Protein AF-X1L770-F1 (afdb_monomer_lite)

Radius of gyration: 14.14 Å; chains: 1; bounding box: 29×17×39 Å

Organism: NCBI:txid412755

Sequence (67 aa):
SIFAAREKEWEKVKILVEAEIVWTILGTIVIGYWLIFASGPVLGWLFFIILTAFAVAFIFFYYQQEK

Secondary structure (DSSP, 8-state):
-HHHHH---HHHHHHHHHHHHHHHHHHHHHHHHHHHHS---THHHHHHHHHHHHHHHHHHHHHHHH-

Structure (mmCIF, N/CA/C/O backbone):
data_AF-X1L770-F1
#
_entry.id   AF-X1L770-F1
#
loop_
_atom_site.group_PDB
_atom_site.id
_atom_site.type_symbol
_atom_site.label_atom_id
_atom_site.label_alt_id
_atom_site.label_comp_id
_atom_site.label_asym_id
_atom_site.label_entity_id
_atom_site.label_seq_id
_atom_site.pdbx_PDB_ins_code
_atom_site.Cartn_x
_atom_site.Cartn_y
_atom_site.Cartn_z
_atom_site.occupancy
_atom_site.B_iso_or_equiv
_atom_site.auth_seq_id
_atom_site.auth_comp_id
_atom_site.auth_asym_id
_atom_site.auth_atom_id
_atom_site.pdbx_PDB_model_num
ATOM 1 N N . SER A 1 1 ? -8.948 6.800 5.535 1.00 64.12 1 SER A N 1
ATOM 2 C CA . SER A 1 1 ? -9.568 7.499 4.389 1.00 64.12 1 SER A CA 1
ATOM 3 C C . SER A 1 1 ? -10.628 8.484 4.890 1.00 64.12 1 SER A C 1
ATOM 5 O O . SER A 1 1 ? -10.990 8.424 6.062 1.00 64.12 1 SER A O 1
ATOM 7 N N . ILE A 1 2 ? -11.139 9.388 4.040 1.00 74.75 2 ILE A N 1
ATOM 8 C CA . ILE A 1 2 ? -12.230 10.322 4.405 1.00 74.75 2 ILE A CA 1
ATOM 9 C C . ILE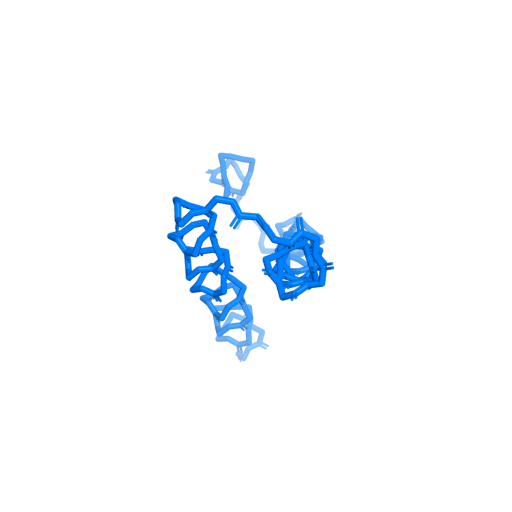 A 1 2 ? -13.479 9.582 4.909 1.00 74.75 2 ILE A C 1
ATOM 11 O O . ILE A 1 2 ? -14.152 10.063 5.814 1.00 74.75 2 ILE A O 1
ATOM 15 N N . PHE A 1 3 ? -13.763 8.397 4.363 1.00 70.81 3 PHE A N 1
ATOM 16 C CA . PHE A 1 3 ? -14.890 7.569 4.790 1.00 70.81 3 PHE A CA 1
ATOM 17 C C . PHE A 1 3 ? -14.712 7.047 6.221 1.00 70.81 3 PHE A C 1
ATOM 19 O O . PHE A 1 3 ? -15.651 7.116 7.005 1.00 70.81 3 PHE A O 1
ATOM 26 N N . ALA A 1 4 ? -13.494 6.639 6.594 1.00 72.38 4 ALA A N 1
ATOM 27 C CA . ALA A 1 4 ? -13.173 6.245 7.967 1.00 72.38 4 ALA A CA 1
ATOM 28 C C . ALA A 1 4 ? -13.275 7.415 8.963 1.00 72.38 4 ALA A C 1
ATOM 30 O O . ALA A 1 4 ? -13.666 7.216 10.102 1.00 72.38 4 ALA A O 1
ATOM 31 N N . ALA A 1 5 ? -12.963 8.647 8.545 1.00 76.19 5 ALA A N 1
ATOM 32 C CA . ALA A 1 5 ? -13.019 9.817 9.428 1.00 76.19 5 ALA A CA 1
ATOM 33 C C . ALA A 1 5 ? -14.453 10.240 9.806 1.00 76.19 5 ALA A C 1
ATOM 35 O O . ALA A 1 5 ? -14.636 11.031 10.732 1.00 76.19 5 ALA A O 1
ATOM 36 N N . ARG A 1 6 ? -15.466 9.751 9.077 1.00 77.19 6 ARG A N 1
ATOM 37 C CA . ARG A 1 6 ? -16.878 10.072 9.327 1.00 77.19 6 ARG A CA 1
ATOM 38 C C . ARG A 1 6 ? -17.520 9.165 10.373 1.00 77.19 6 ARG A C 1
ATOM 40 O O . ARG A 1 6 ? -18.435 9.631 11.039 1.00 77.19 6 ARG A O 1
ATOM 47 N N . GLU A 1 7 ? -17.013 7.944 10.546 1.00 81.69 7 GLU A N 1
ATOM 48 C CA . GLU A 1 7 ? -17.562 6.969 11.488 1.00 81.69 7 GLU A CA 1
ATOM 49 C C . GLU A 1 7 ? -16.658 6.768 12.699 1.00 81.69 7 GLU A C 1
ATOM 51 O O . GLU A 1 7 ? -15.453 6.569 12.585 1.00 81.69 7 GLU A O 1
ATOM 56 N N . LYS A 1 8 ? -17.267 6.828 13.888 1.00 77.19 8 LYS A N 1
ATOM 57 C CA . LYS A 1 8 ? -16.563 6.679 15.172 1.00 77.19 8 LYS A CA 1
ATOM 58 C C . LYS A 1 8 ? -16.518 5.235 15.669 1.00 77.19 8 LYS A C 1
ATOM 60 O O . LYS A 1 8 ? -15.730 4.924 16.554 1.00 77.19 8 LYS A O 1
ATOM 65 N N . GLU A 1 9 ? -17.373 4.370 15.129 1.00 83.62 9 GLU A N 1
ATOM 66 C CA . GLU A 1 9 ? -17.437 2.958 15.500 1.00 83.62 9 GLU A CA 1
ATOM 67 C C . GLU A 1 9 ? -16.395 2.162 14.716 1.00 83.62 9 GLU A C 1
ATOM 69 O O . GLU A 1 9 ? -16.476 2.042 13.492 1.00 83.62 9 GLU A O 1
ATOM 74 N N . TRP A 1 10 ? -15.434 1.585 15.439 1.00 82.31 10 TRP A N 1
ATOM 75 C CA . TRP A 1 10 ? -14.360 0.791 14.848 1.00 82.31 10 TRP A CA 1
ATOM 76 C C . TRP A 1 10 ? -14.886 -0.376 14.004 1.00 82.31 10 TRP A C 1
ATOM 78 O O . TRP A 1 10 ? -14.370 -0.601 12.917 1.00 82.31 10 TRP A O 1
ATOM 88 N N . GLU A 1 11 ? -15.960 -1.055 14.424 1.00 84.06 11 GLU A N 1
ATOM 89 C CA . GLU A 1 11 ? -16.529 -2.182 13.668 1.00 84.06 11 GLU A CA 1
ATOM 90 C C . GLU A 1 11 ? -16.964 -1.802 12.245 1.00 84.06 11 GLU A C 1
ATOM 92 O O . GLU A 1 11 ? -16.728 -2.557 11.303 1.00 84.06 11 GLU A O 1
ATOM 97 N N . LYS A 1 12 ? -17.533 -0.604 12.057 1.00 82.06 12 LYS A N 1
ATOM 98 C CA . LYS A 1 12 ? -17.930 -0.106 10.729 1.00 82.06 12 LYS A CA 1
ATOM 99 C C . LYS A 1 12 ? -16.726 0.288 9.875 1.00 82.06 12 LYS A C 1
ATOM 101 O O . LYS A 1 12 ? -16.763 0.174 8.652 1.00 82.06 12 LYS A O 1
ATOM 106 N N . VAL A 1 13 ? -15.658 0.755 10.517 1.00 86.81 13 VAL A N 1
ATOM 107 C CA . VAL A 1 13 ? -14.414 1.180 9.862 1.00 86.81 13 VAL A CA 1
ATOM 108 C C . VAL A 1 13 ? -13.514 -0.018 9.536 1.00 86.81 13 VAL A C 1
ATOM 110 O O . VAL A 1 13 ? -12.767 0.039 8.561 1.00 86.81 13 VAL A O 1
ATOM 113 N N . LYS A 1 14 ? -13.620 -1.120 10.287 1.00 87.81 14 LYS A N 1
ATOM 114 C CA . LYS A 1 14 ? -12.782 -2.319 10.157 1.00 87.81 14 LYS A CA 1
ATOM 115 C C . LYS A 1 14 ? -12.789 -2.883 8.737 1.00 87.81 14 LYS A C 1
ATOM 117 O O . LYS A 1 14 ? -11.730 -3.001 8.130 1.00 87.81 14 LYS A O 1
ATOM 122 N N . ILE A 1 15 ? -13.977 -3.125 8.177 1.00 89.25 15 ILE A N 1
ATOM 123 C CA . ILE A 1 15 ? -14.142 -3.671 6.815 1.00 89.25 15 ILE A CA 1
ATOM 124 C C . ILE A 1 15 ? -13.498 -2.750 5.771 1.00 89.25 15 ILE A C 1
ATOM 126 O O . ILE A 1 15 ? -12.871 -3.206 4.816 1.00 89.25 15 ILE A O 1
ATOM 130 N N . LEU A 1 16 ? -13.630 -1.435 5.956 1.00 90.38 16 LEU A N 1
ATOM 131 C CA . LEU A 1 16 ? -13.028 -0.454 5.062 1.00 90.38 16 LEU A CA 1
ATOM 132 C C . LEU A 1 16 ? -11.496 -0.486 5.150 1.00 90.38 16 LEU A C 1
ATOM 134 O O . LEU A 1 16 ? -10.833 -0.429 4.120 1.00 90.38 16 LEU A O 1
ATOM 138 N N . VAL A 1 17 ? -10.929 -0.594 6.354 1.00 90.44 17 VAL A N 1
ATOM 139 C CA . VAL A 1 17 ? -9.473 -0.700 6.545 1.00 90.44 17 VAL A CA 1
ATOM 140 C C . VAL A 1 17 ? -8.938 -2.003 5.952 1.00 90.44 17 VAL A C 1
ATOM 142 O O . VAL A 1 17 ? -7.925 -1.970 5.261 1.00 90.44 17 VAL A O 1
ATOM 145 N N . GLU A 1 18 ? -9.627 -3.129 6.143 1.00 91.25 18 GLU A N 1
ATOM 146 C CA . GLU A 1 18 ? -9.270 -4.409 5.515 1.00 91.25 18 GLU A CA 1
ATOM 147 C C . GLU A 1 18 ? -9.268 -4.304 3.982 1.00 91.25 18 GLU A C 1
ATOM 149 O O . GLU A 1 18 ? -8.318 -4.742 3.331 1.00 91.25 18 GLU A O 1
ATOM 154 N N . ALA A 1 19 ? -10.279 -3.654 3.397 1.00 92.88 19 ALA A N 1
ATOM 155 C CA . ALA A 1 19 ? -10.334 -3.411 1.958 1.00 92.88 19 ALA A CA 1
ATOM 156 C C . ALA A 1 19 ? -9.178 -2.517 1.468 1.00 92.88 19 ALA A C 1
ATOM 158 O O . ALA A 1 19 ? -8.569 -2.810 0.438 1.00 92.88 19 ALA A O 1
ATOM 159 N N . GLU A 1 20 ? -8.834 -1.460 2.210 1.00 92.38 20 GLU A N 1
ATOM 160 C CA . GLU A 1 20 ? -7.699 -0.575 1.902 1.00 92.38 20 GLU A CA 1
ATOM 161 C C . GLU A 1 20 ? -6.357 -1.319 1.999 1.00 92.38 20 GLU A C 1
ATOM 163 O O . GLU A 1 20 ? -5.488 -1.125 1.148 1.00 92.38 20 GLU A O 1
ATOM 168 N N . ILE A 1 21 ? -6.190 -2.225 2.971 1.00 93.75 21 ILE A N 1
ATOM 169 C CA . ILE A 1 21 ? -5.009 -3.098 3.081 1.00 93.75 21 ILE A CA 1
ATOM 170 C C . ILE A 1 21 ? -4.897 -3.993 1.845 1.00 93.75 21 ILE A C 1
ATOM 172 O O . ILE A 1 21 ? -3.853 -4.021 1.193 1.00 93.75 21 ILE A O 1
ATOM 176 N N . VAL A 1 22 ? -5.973 -4.698 1.484 1.00 95.25 22 VAL A N 1
ATOM 177 C CA . VAL A 1 22 ? -5.978 -5.581 0.307 1.00 95.25 22 VAL A CA 1
ATOM 178 C C . VAL A 1 22 ? -5.657 -4.785 -0.958 1.00 95.25 22 VAL A C 1
ATOM 180 O O . VAL A 1 22 ? -4.801 -5.190 -1.747 1.00 95.25 22 VAL A O 1
ATOM 183 N N . TRP A 1 23 ? -6.291 -3.625 -1.137 1.00 93.75 23 TRP A N 1
ATOM 184 C CA . TRP A 1 23 ? -6.092 -2.793 -2.319 1.00 93.75 23 TRP A CA 1
ATOM 185 C C . TRP A 1 23 ? -4.677 -2.214 -2.408 1.00 93.75 23 TRP A C 1
ATOM 187 O O . TRP A 1 23 ? -4.067 -2.238 -3.478 1.00 93.75 23 TRP A O 1
ATOM 197 N N . THR A 1 24 ? -4.115 -1.738 -1.296 1.00 94.62 24 THR A N 1
ATOM 198 C CA . THR A 1 24 ? -2.749 -1.190 -1.272 1.00 94.62 24 THR A CA 1
ATOM 199 C C . THR A 1 24 ? -1.690 -2.266 -1.507 1.00 94.62 24 THR A C 1
ATOM 201 O O . THR A 1 24 ? -0.732 -2.011 -2.244 1.00 94.62 24 THR A O 1
ATOM 204 N N . ILE A 1 25 ? -1.874 -3.484 -0.984 1.00 95.69 25 ILE A N 1
ATOM 205 C CA . ILE A 1 25 ? -0.993 -4.627 -1.278 1.00 95.69 25 ILE A CA 1
ATOM 206 C C . ILE A 1 25 ? -1.057 -4.984 -2.767 1.00 95.69 25 ILE A C 1
ATOM 208 O O . ILE A 1 25 ? -0.017 -5.080 -3.422 1.00 95.69 25 ILE A O 1
ATOM 212 N N . LEU A 1 26 ? -2.262 -5.139 -3.323 1.00 96.50 26 LEU A N 1
ATOM 213 C CA . LEU A 1 26 ? -2.438 -5.465 -4.740 1.00 96.50 26 LEU A CA 1
ATOM 214 C C . LEU A 1 26 ? -1.844 -4.379 -5.643 1.00 96.50 26 LEU A C 1
ATOM 216 O O . LEU A 1 26 ? -1.093 -4.697 -6.564 1.00 96.50 26 LEU A O 1
ATOM 220 N N . GLY A 1 27 ? -2.111 -3.104 -5.351 1.00 94.56 27 GLY A N 1
ATOM 221 C CA . GLY A 1 27 ? -1.542 -1.978 -6.091 1.00 94.56 27 GLY A CA 1
ATOM 2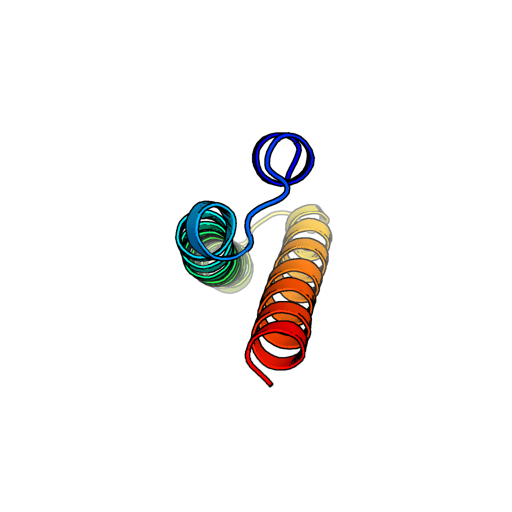22 C C . GLY A 1 27 ? -0.013 -1.963 -6.051 1.00 94.56 27 GLY A C 1
ATOM 223 O O . GLY A 1 27 ? 0.626 -1.736 -7.079 1.00 94.56 27 GLY A O 1
ATOM 224 N N . THR A 1 28 ? 0.578 -2.285 -4.897 1.00 95.81 28 THR A N 1
ATOM 225 C CA . THR A 1 28 ? 2.035 -2.416 -4.743 1.00 95.81 28 THR A CA 1
ATOM 226 C C . THR A 1 28 ? 2.591 -3.532 -5.630 1.00 95.81 28 THR A C 1
ATOM 228 O O . THR A 1 28 ? 3.564 -3.309 -6.351 1.00 95.81 28 THR A O 1
ATOM 231 N N . ILE A 1 29 ? 1.958 -4.711 -5.641 1.00 96.31 29 ILE A N 1
ATOM 232 C CA . ILE A 1 29 ? 2.376 -5.849 -6.479 1.00 96.31 29 ILE A CA 1
ATOM 233 C C . ILE A 1 29 ? 2.271 -5.500 -7.968 1.00 96.31 29 ILE A C 1
ATOM 235 O O . ILE A 1 29 ? 3.208 -5.754 -8.724 1.00 96.31 29 ILE A O 1
ATOM 239 N N . VAL A 1 30 ? 1.161 -4.890 -8.393 1.00 95.81 30 VAL A N 1
ATOM 240 C CA . VAL A 1 30 ? 0.925 -4.514 -9.796 1.00 95.81 30 VAL A CA 1
ATOM 241 C C . VAL A 1 30 ? 1.954 -3.492 -10.278 1.00 95.81 30 VAL A C 1
ATOM 243 O O . VAL A 1 30 ? 2.555 -3.685 -11.336 1.00 95.81 30 VAL A O 1
ATOM 246 N N . ILE A 1 31 ? 2.207 -2.431 -9.502 1.00 95.12 31 ILE A N 1
ATOM 247 C CA . ILE A 1 31 ? 3.237 -1.445 -9.853 1.00 95.12 31 ILE A CA 1
ATOM 248 C C . ILE A 1 31 ? 4.630 -2.078 -9.849 1.00 95.12 31 ILE A C 1
ATOM 250 O O . ILE A 1 31 ? 5.410 -1.813 -10.762 1.00 95.12 31 ILE A O 1
ATOM 254 N N . GLY A 1 32 ? 4.942 -2.928 -8.867 1.00 95.38 32 GLY A N 1
ATOM 255 C CA . GLY A 1 32 ? 6.225 -3.627 -8.808 1.00 95.38 32 GLY A CA 1
ATOM 256 C C . GLY A 1 32 ? 6.451 -4.500 -10.042 1.00 95.38 32 GLY A C 1
ATOM 257 O O . GLY A 1 32 ? 7.510 -4.435 -10.665 1.00 95.38 32 GLY A O 1
ATOM 258 N N . TYR A 1 33 ? 5.427 -5.249 -10.458 1.00 95.50 33 TYR A N 1
ATOM 259 C CA . TYR A 1 33 ? 5.470 -6.044 -11.681 1.00 95.50 33 TYR A CA 1
ATOM 260 C C . TYR A 1 33 ? 5.706 -5.169 -12.919 1.00 95.50 33 TYR A C 1
ATOM 262 O O . TYR A 1 33 ? 6.586 -5.459 -13.728 1.00 95.50 33 TYR A O 1
ATOM 270 N N . TRP A 1 34 ? 4.966 -4.068 -13.050 1.00 94.88 34 TRP A N 1
ATOM 271 C CA . TRP A 1 34 ? 5.111 -3.148 -14.177 1.00 94.88 34 TRP A CA 1
ATOM 272 C C . TRP A 1 34 ? 6.507 -2.507 -14.249 1.00 94.88 34 TRP A C 1
ATOM 274 O O . TRP A 1 34 ? 7.094 -2.412 -15.328 1.00 94.88 34 TRP A O 1
ATOM 284 N N . LEU A 1 35 ? 7.082 -2.123 -13.108 1.00 96.00 35 LEU A N 1
ATOM 285 C CA . LEU A 1 35 ? 8.424 -1.537 -13.050 1.00 96.00 35 LEU A CA 1
ATOM 286 C C . LEU A 1 35 ? 9.519 -2.536 -13.424 1.00 96.00 35 LEU A C 1
ATOM 288 O O . LEU A 1 35 ? 10.441 -2.180 -14.155 1.00 96.00 35 LEU A O 1
ATOM 292 N N . ILE A 1 36 ? 9.413 -3.775 -12.942 1.00 95.12 36 ILE A N 1
ATOM 293 C CA . ILE A 1 36 ? 10.448 -4.798 -13.127 1.00 95.12 36 ILE A CA 1
ATOM 294 C C . ILE A 1 36 ? 10.365 -5.432 -14.520 1.00 95.12 36 ILE A C 1
ATOM 296 O O . ILE A 1 36 ? 11.392 -5.620 -15.169 1.00 95.12 36 ILE A O 1
ATOM 300 N N . PHE A 1 37 ? 9.159 -5.760 -14.988 1.00 95.12 37 PHE A N 1
ATOM 301 C CA . PHE A 1 37 ? 8.969 -6.592 -16.182 1.00 95.12 37 PHE A CA 1
ATOM 302 C C . PHE A 1 37 ? 8.501 -5.824 -17.419 1.00 95.12 37 PHE A C 1
ATOM 304 O O . PHE A 1 37 ? 8.677 -6.318 -18.529 1.00 95.12 37 PHE A O 1
ATOM 311 N N . ALA A 1 38 ? 7.928 -4.629 -17.258 1.00 92.25 38 ALA A N 1
ATOM 312 C CA . ALA A 1 38 ? 7.403 -3.830 -18.370 1.00 92.25 38 ALA A CA 1
ATOM 313 C C . ALA A 1 38 ? 8.146 -2.497 -18.563 1.00 92.25 38 ALA A C 1
ATOM 315 O O . ALA A 1 38 ? 7.641 -1.604 -19.242 1.00 92.25 38 ALA A O 1
ATOM 316 N N . SER A 1 39 ? 9.342 -2.366 -17.975 1.00 91.56 39 SER A N 1
ATOM 317 C CA . SER A 1 39 ? 10.208 -1.184 -18.102 1.00 91.56 39 SER A CA 1
ATOM 318 C C . SER A 1 39 ? 9.485 0.127 -17.770 1.00 91.56 39 SER A C 1
ATOM 320 O O . SER A 1 39 ? 9.633 1.130 -18.472 1.00 91.56 39 SER A O 1
ATOM 322 N N . GLY A 1 40 ? 8.684 0.110 -16.699 1.00 88.44 40 GLY A N 1
ATOM 323 C CA . GLY A 1 40 ? 7.970 1.291 -16.229 1.00 88.44 40 GLY A CA 1
ATOM 324 C C . GLY A 1 40 ? 8.903 2.500 -15.995 1.00 88.44 40 GLY A C 1
ATOM 325 O O . GLY A 1 40 ? 10.073 2.335 -15.642 1.00 88.44 40 GLY A O 1
ATOM 326 N N . PRO A 1 41 ? 8.405 3.736 -16.177 1.00 93.88 41 PRO A N 1
ATOM 327 C CA . PRO A 1 41 ? 9.152 4.966 -15.964 1.00 93.88 41 PRO A CA 1
ATOM 328 C C . PRO A 1 41 ? 9.670 5.071 -14.528 1.00 93.88 41 PRO A C 1
ATOM 330 O O . PRO A 1 41 ? 9.029 4.620 -13.579 1.00 93.88 41 PRO A O 1
ATOM 333 N N . VAL A 1 42 ? 10.790 5.781 -14.359 1.00 89.94 42 VAL A N 1
ATOM 334 C CA . VAL A 1 42 ? 11.458 5.970 -13.059 1.00 89.94 42 VAL A CA 1
ATOM 335 C C . VAL A 1 42 ? 10.521 6.563 -11.997 1.00 89.94 42 VAL A C 1
ATOM 337 O O . VAL A 1 42 ? 10.579 6.168 -10.836 1.00 89.94 42 VAL A O 1
ATOM 340 N N . LEU A 1 43 ? 9.598 7.450 -12.392 1.00 91.94 43 LEU A N 1
ATOM 341 C CA . LEU A 1 43 ? 8.586 8.014 -11.489 1.00 91.94 43 LEU A CA 1
ATOM 342 C C . LEU A 1 43 ? 7.673 6.952 -10.852 1.00 91.94 43 LEU A C 1
ATOM 344 O O . LEU A 1 43 ? 7.142 7.185 -9.769 1.00 91.94 43 LEU A O 1
ATOM 348 N N . GLY A 1 44 ? 7.510 5.778 -11.467 1.00 92.25 44 GLY A N 1
ATOM 349 C CA . GLY A 1 44 ? 6.724 4.687 -10.895 1.00 92.25 44 GLY A CA 1
ATOM 350 C C . GLY A 1 44 ? 7.322 4.116 -9.604 1.00 92.25 44 GLY A C 1
ATOM 351 O O . GLY A 1 44 ? 6.565 3.675 -8.741 1.00 92.25 44 GLY A O 1
ATO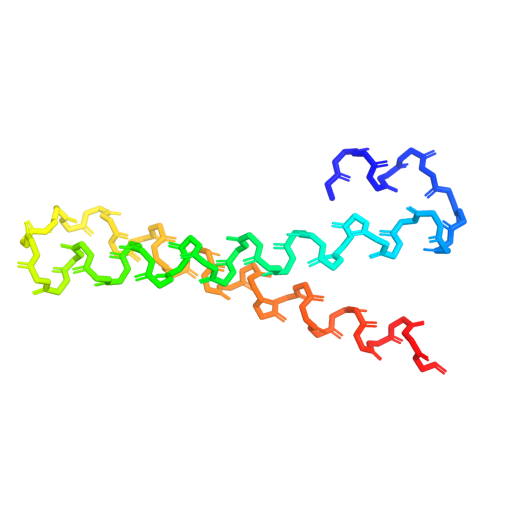M 352 N N . TRP A 1 45 ? 8.641 4.210 -9.397 1.00 92.88 45 TRP A N 1
ATOM 353 C CA . TRP A 1 45 ? 9.280 3.790 -8.141 1.00 92.88 45 TRP A CA 1
ATOM 354 C C . TRP A 1 45 ? 8.834 4.630 -6.944 1.00 92.88 45 TRP A C 1
ATOM 356 O O . TRP A 1 45 ? 8.688 4.104 -5.843 1.00 92.88 45 TRP A O 1
ATOM 366 N N . LEU A 1 46 ? 8.555 5.920 -7.154 1.00 95.25 46 LEU A N 1
ATOM 367 C CA . LEU A 1 46 ? 8.009 6.774 -6.101 1.00 95.25 46 LEU A CA 1
ATOM 368 C C . LEU A 1 46 ? 6.623 6.276 -5.669 1.00 95.25 46 LEU A C 1
ATOM 370 O O . LEU A 1 46 ? 6.364 6.132 -4.476 1.00 95.25 46 LEU A O 1
ATOM 374 N N . PHE A 1 47 ? 5.758 5.950 -6.633 1.00 93.25 47 PHE A N 1
ATOM 375 C CA . PHE A 1 47 ? 4.437 5.383 -6.351 1.00 93.25 47 PHE A CA 1
ATOM 376 C C . PHE A 1 47 ? 4.527 4.019 -5.664 1.00 93.25 47 PHE A C 1
ATOM 378 O O . PHE A 1 47 ? 3.769 3.764 -4.730 1.00 93.25 47 PHE A O 1
ATOM 385 N N . PHE A 1 48 ? 5.479 3.174 -6.070 1.00 95.44 48 PHE A N 1
ATOM 386 C CA . PHE A 1 48 ? 5.745 1.895 -5.414 1.00 95.44 48 PHE A CA 1
ATOM 387 C C . PHE A 1 48 ? 6.086 2.077 -3.929 1.00 95.44 48 PHE A C 1
ATOM 389 O O . PHE A 1 48 ? 5.482 1.433 -3.072 1.00 95.44 48 PHE A O 1
ATOM 396 N N . ILE A 1 49 ? 7.008 2.994 -3.615 1.00 96.38 49 ILE A N 1
ATOM 397 C CA . ILE A 1 49 ? 7.431 3.282 -2.237 1.00 96.38 49 ILE A CA 1
ATOM 398 C C . ILE A 1 49 ? 6.261 3.825 -1.410 1.00 96.38 49 ILE A C 1
ATOM 400 O O . ILE A 1 49 ? 6.042 3.366 -0.290 1.00 96.38 49 ILE A O 1
ATOM 404 N N . ILE A 1 50 ? 5.484 4.764 -1.959 1.00 95.50 50 ILE A N 1
ATOM 405 C CA . ILE A 1 50 ? 4.335 5.363 -1.264 1.00 95.50 50 ILE A CA 1
ATOM 406 C C . ILE A 1 50 ? 3.260 4.311 -0.965 1.00 95.50 50 ILE A C 1
ATOM 408 O O . ILE A 1 50 ? 2.783 4.234 0.167 1.00 95.50 50 ILE A O 1
ATOM 412 N N . LEU A 1 51 ? 2.892 3.479 -1.946 1.00 95.19 51 LEU A N 1
ATOM 413 C CA . LEU A 1 51 ? 1.904 2.415 -1.740 1.00 95.19 51 LEU A CA 1
ATOM 414 C C . LEU A 1 51 ? 2.390 1.374 -0.734 1.00 95.19 51 LEU A C 1
ATOM 416 O O . LEU A 1 51 ? 1.619 0.967 0.132 1.00 95.19 51 LEU A O 1
ATOM 420 N N . THR A 1 52 ? 3.674 1.014 -0.789 1.00 95.56 52 THR A N 1
ATOM 421 C CA . THR A 1 52 ? 4.284 0.105 0.189 1.00 95.56 52 THR A CA 1
ATOM 422 C C . THR A 1 52 ? 4.203 0.693 1.597 1.00 95.56 52 THR A C 1
ATOM 424 O O . THR A 1 52 ? 3.792 0.008 2.532 1.00 95.56 52 THR A O 1
ATOM 427 N N . ALA A 1 53 ? 4.542 1.976 1.760 1.00 95.88 53 ALA A N 1
ATOM 428 C CA . ALA A 1 53 ? 4.464 2.659 3.047 1.00 95.88 53 ALA A CA 1
ATOM 429 C C . ALA A 1 53 ? 3.025 2.699 3.586 1.00 95.88 53 ALA A C 1
ATOM 431 O O . ALA A 1 53 ? 2.81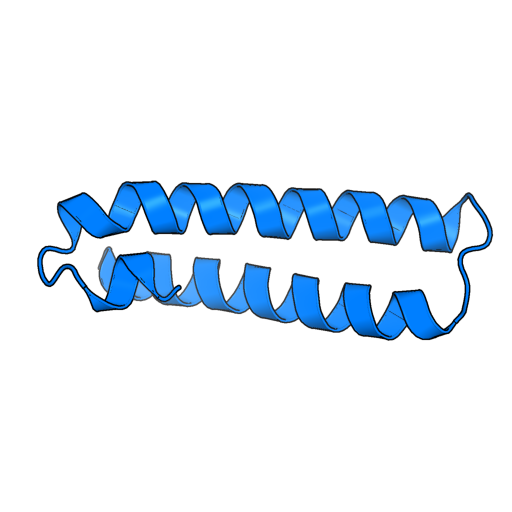5 2.447 4.773 1.00 95.88 53 ALA A O 1
ATOM 432 N N . PHE A 1 54 ? 2.031 2.951 2.728 1.00 93.88 54 PHE A N 1
ATOM 433 C CA . PHE A 1 54 ? 0.626 2.901 3.133 1.00 93.88 54 PHE A CA 1
ATOM 434 C C . PHE A 1 54 ? 0.162 1.495 3.497 1.00 93.88 54 PHE A C 1
ATOM 436 O O . PHE A 1 54 ? -0.501 1.350 4.521 1.00 93.88 54 PHE A O 1
ATOM 443 N N . ALA A 1 55 ? 0.535 0.470 2.730 1.00 93.56 55 ALA A N 1
ATOM 444 C CA . ALA A 1 55 ? 0.206 -0.914 3.061 1.00 93.56 55 ALA A CA 1
ATOM 445 C C . ALA A 1 55 ? 0.751 -1.282 4.450 1.00 93.56 55 ALA A C 1
ATOM 447 O O . ALA A 1 55 ? 0.008 -1.766 5.302 1.00 93.56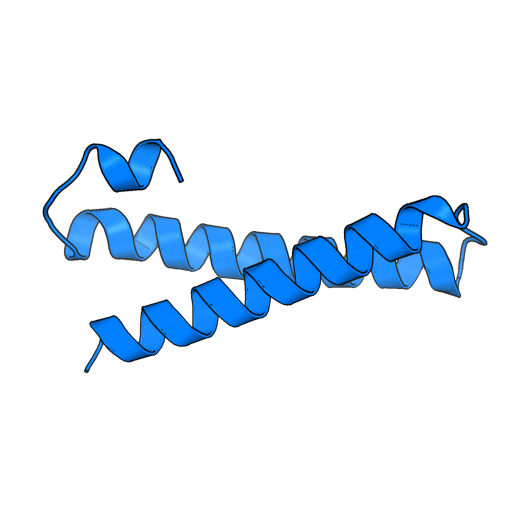 55 ALA A O 1
ATOM 448 N N . VAL A 1 56 ? 2.022 -0.962 4.723 1.00 95.25 56 VAL A N 1
ATOM 449 C CA . VAL A 1 56 ? 2.645 -1.194 6.036 1.00 95.25 56 VAL A CA 1
ATOM 450 C C . VAL A 1 56 ? 1.938 -0.406 7.139 1.00 95.25 56 VAL A C 1
ATOM 452 O O . VAL A 1 56 ? 1.633 -0.974 8.186 1.00 95.25 56 VAL A O 1
ATOM 455 N N . ALA A 1 57 ? 1.648 0.878 6.916 1.00 93.00 57 ALA A N 1
ATOM 456 C CA . ALA A 1 57 ? 0.975 1.715 7.903 1.00 93.00 57 ALA A CA 1
ATOM 457 C C . ALA A 1 57 ? -0.429 1.189 8.234 1.00 93.00 57 ALA A C 1
ATOM 459 O O . ALA A 1 57 ? -0.763 1.053 9.411 1.00 93.00 57 ALA A O 1
ATOM 460 N N . PHE A 1 58 ? -1.236 0.846 7.226 1.00 90.56 58 PHE A N 1
ATOM 461 C CA . PHE A 1 58 ? -2.578 0.309 7.446 1.00 90.56 58 PHE A CA 1
ATOM 462 C C . PHE A 1 58 ? -2.546 -1.014 8.205 1.00 90.56 58 PHE A C 1
ATOM 464 O O . PHE A 1 58 ? -3.300 -1.169 9.160 1.00 90.56 58 PHE A O 1
ATOM 471 N N . ILE A 1 59 ? -1.643 -1.927 7.841 1.00 93.06 59 ILE A N 1
ATOM 472 C CA . ILE A 1 59 ? -1.475 -3.204 8.544 1.00 93.06 59 ILE A CA 1
ATOM 473 C C . ILE A 1 59 ? -1.065 -2.969 10.003 1.00 93.06 59 ILE A C 1
ATOM 475 O O . ILE A 1 59 ? -1.658 -3.544 10.915 1.00 93.06 59 ILE A O 1
ATOM 479 N N . PHE A 1 60 ? -0.072 -2.109 10.241 1.00 93.50 60 PHE A N 1
ATOM 480 C CA . PHE A 1 60 ? 0.417 -1.816 11.587 1.00 93.50 60 PHE A CA 1
ATOM 481 C C . PHE A 1 60 ? -0.685 -1.233 12.481 1.00 93.50 60 PHE A C 1
ATOM 483 O O . PHE A 1 60 ? -0.921 -1.738 13.580 1.00 93.50 60 PHE A O 1
ATOM 490 N N . PHE A 1 61 ? -1.391 -0.204 12.005 1.00 91.12 61 PHE A N 1
ATOM 491 C CA . PHE A 1 61 ? -2.454 0.437 12.779 1.00 91.12 61 PHE A CA 1
ATOM 492 C C . PHE A 1 61 ? -3.688 -0.451 12.945 1.00 91.12 61 PHE A C 1
ATOM 494 O O . PHE A 1 61 ? -4.332 -0.385 13.990 1.00 91.12 61 PHE A O 1
ATOM 501 N N . TYR A 1 62 ? -3.996 -1.305 11.967 1.00 90.44 62 TYR A N 1
ATOM 502 C CA . TYR A 1 62 ? -5.057 -2.301 12.090 1.00 90.44 62 TYR A CA 1
ATOM 503 C C . TYR A 1 62 ? -4.786 -3.246 13.271 1.00 90.44 62 TYR A C 1
ATOM 505 O O . TYR A 1 62 ? -5.622 -3.363 14.166 1.00 90.44 62 TYR A O 1
ATOM 513 N N . TYR A 1 63 ? -3.585 -3.828 13.350 1.00 90.50 63 TYR A N 1
ATOM 514 C CA . TYR A 1 63 ? -3.223 -4.714 14.464 1.00 90.50 63 TYR A CA 1
ATOM 515 C C . TYR A 1 63 ? -3.067 -3.985 15.802 1.00 90.50 63 TYR A C 1
ATOM 517 O O . TYR A 1 63 ? -3.208 -4.604 16.855 1.00 90.50 63 TYR A O 1
ATOM 525 N N . GLN A 1 64 ? -2.760 -2.687 15.789 1.00 89.62 64 GLN A N 1
ATOM 526 C CA . GLN A 1 64 ? -2.733 -1.884 17.010 1.00 89.62 64 GLN A CA 1
ATOM 527 C C . GLN A 1 64 ? -4.140 -1.637 17.572 1.00 89.62 64 GLN A C 1
ATOM 529 O O . GLN A 1 64 ? -4.282 -1.590 18.786 1.00 89.62 64 GLN A O 1
ATOM 534 N N . GLN A 1 65 ? -5.149 -1.468 16.713 1.00 84.12 65 GLN A N 1
ATOM 535 C CA . GLN A 1 65 ? -6.546 -1.256 17.118 1.0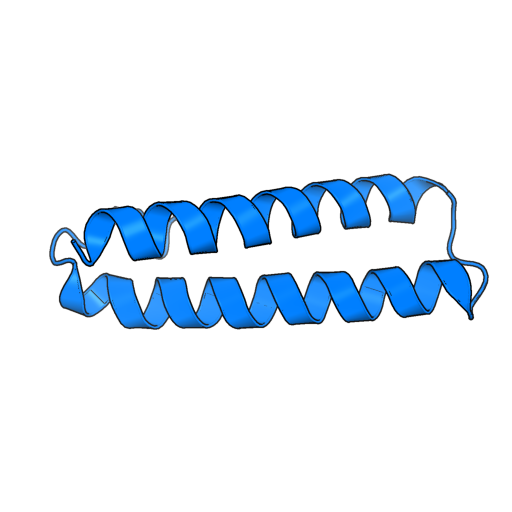0 84.12 65 GLN A CA 1
ATOM 536 C C . GLN A 1 65 ? -7.297 -2.559 17.432 1.00 84.12 65 GLN A C 1
ATOM 538 O O . GLN A 1 65 ? -8.307 -2.528 18.125 1.00 84.12 65 GLN A O 1
ATOM 543 N N . GLU A 1 66 ? -6.842 -3.700 16.907 1.00 76.50 66 GLU A N 1
ATOM 544 C CA . GLU A 1 66 ? -7.418 -5.016 17.224 1.00 76.50 66 GLU A CA 1
ATOM 545 C C . GLU A 1 66 ? -6.973 -5.560 18.598 1.00 76.50 66 GLU A C 1
ATOM 547 O O . GLU A 1 66 ? -7.614 -6.466 19.128 1.00 76.50 66 GLU A O 1
ATOM 552 N N . LYS A 1 67 ? -5.896 -5.010 19.177 1.00 63.03 67 LYS A N 1
ATOM 553 C CA . LYS A 1 67 ? -5.419 -5.318 20.536 1.00 63.03 67 LYS A CA 1
ATOM 554 C C . LYS A 1 67 ? -6.139 -4.500 21.599 1.00 63.03 67 LYS A C 1
ATOM 556 O O . LYS A 1 67 ? -6.401 -5.087 22.671 1.00 63.03 67 LYS A O 1
#

pLDDT: mean 89.56, std 7.89, range [63.03, 96.5]

Foldseek 3Di:
DVVLVVDPDVVVCLVVLVVLLVVLVVVLVVLVCCVPPVVDDPVSVVVNVVSVVSNVVSVVVSVVVVD